Protein AF-A0A4P6FSC8-F1 (afdb_monomer_lite)

pLDDT: mean 74.74, std 8.74, range [42.22, 86.0]

Radius of gyration: 24.83 Å; chains: 1; bounding box: 54×36×66 Å

Sequence (105 aa):
MASFTSNFEDALSIRAPELAQASTPAAVKAIVEDARSEAQKRTIPNTLVYQITVAVLGIAVLTVIGAQLWITLDTSGAEIPDGIIAIGSAAIGALAGLLAPPPSA

Structure (mmCIF, N/CA/C/O backbone):
data_AF-A0A4P6FSC8-F1
#
_entry.id   AF-A0A4P6FSC8-F1
#
loop_
_atom_site.group_PDB
_atom_site.id
_atom_site.type_symbol
_atom_site.label_atom_id
_atom_site.label_alt_id
_atom_site.label_comp_id
_atom_site.label_asym_id
_atom_site.label_entity_id
_atom_site.label_seq_id
_atom_site.pdbx_PDB_ins_code
_atom_site.Cartn_x
_atom_site.Cartn_y
_atom_site.Cartn_z
_atom_site.occupancy
_atom_site.B_iso_or_equiv
_atom_site.auth_seq_id
_atom_site.auth_comp_id
_atom_site.auth_asym_id
_atom_site.auth_atom_id
_atom_site.pdbx_PDB_model_num
ATOM 1 N N . MET A 1 1 ? -10.047 -0.722 7.613 1.00 52.22 1 MET A N 1
ATOM 2 C CA . MET A 1 1 ? -11.075 -0.750 8.679 1.00 52.22 1 MET A CA 1
ATOM 3 C C . MET A 1 1 ? -12.206 -1.734 8.384 1.00 52.22 1 MET A C 1
ATOM 5 O O . MET A 1 1 ? -12.591 -2.428 9.308 1.00 52.22 1 MET A O 1
ATOM 9 N N . ALA A 1 2 ? -12.685 -1.876 7.138 1.00 59.97 2 ALA A N 1
ATOM 10 C CA . ALA A 1 2 ? -13.792 -2.789 6.799 1.00 59.97 2 ALA A CA 1
ATOM 11 C C . ALA A 1 2 ? -13.568 -4.282 7.156 1.00 59.97 2 ALA A C 1
ATOM 13 O O . ALA A 1 2 ? -14.511 -4.972 7.536 1.00 59.97 2 ALA A O 1
ATOM 14 N N . SER A 1 3 ? -12.327 -4.779 7.089 1.00 69.19 3 SER A N 1
ATOM 15 C CA . SER A 1 3 ? -12.000 -6.168 7.454 1.00 69.19 3 SER A CA 1
ATOM 16 C C . SER A 1 3 ? -12.042 -6.432 8.961 1.00 69.19 3 SER A C 1
ATOM 18 O O . SER A 1 3 ? -12.389 -7.526 9.380 1.00 69.19 3 SER A O 1
ATOM 20 N N . PHE A 1 4 ? -11.723 -5.437 9.794 1.00 77.94 4 PHE A N 1
ATOM 21 C CA . PHE A 1 4 ? -11.766 -5.606 11.247 1.00 77.94 4 PHE A CA 1
ATOM 22 C C . PHE A 1 4 ? -13.208 -5.713 11.746 1.00 77.94 4 PHE A C 1
ATOM 24 O O . PHE A 1 4 ? -13.507 -6.597 12.538 1.00 77.94 4 PHE A O 1
ATOM 31 N N . THR A 1 5 ? -14.102 -4.847 11.258 1.00 79.00 5 THR A N 1
ATOM 32 C CA . THR A 1 5 ? -15.511 -4.837 11.675 1.00 79.00 5 THR A CA 1
ATOM 33 C C . THR A 1 5 ? -16.202 -6.159 11.354 1.00 79.00 5 THR A C 1
ATOM 35 O O . THR A 1 5 ? -16.837 -6.726 12.231 1.00 79.00 5 THR A O 1
ATOM 38 N N . SER A 1 6 ? -16.006 -6.691 10.144 1.00 80.50 6 SER A N 1
ATOM 39 C CA . SER A 1 6 ? -16.566 -7.989 9.737 1.00 80.50 6 SER A CA 1
ATOM 40 C C . SER A 1 6 ? -15.986 -9.154 10.544 1.00 80.50 6 SER A C 1
ATOM 42 O O . SER A 1 6 ? -16.737 -9.979 11.051 1.00 80.50 6 SER A O 1
ATOM 44 N N . ASN A 1 7 ? -14.665 -9.190 10.744 1.00 82.31 7 ASN A N 1
ATOM 45 C CA . ASN A 1 7 ? -14.020 -10.218 11.568 1.00 82.31 7 ASN A CA 1
ATOM 46 C C . ASN A 1 7 ? -14.458 -10.163 13.042 1.00 82.31 7 ASN A C 1
ATOM 48 O O . ASN A 1 7 ? -14.534 -11.196 13.704 1.00 82.31 7 ASN A O 1
ATOM 52 N N . PHE A 1 8 ? -14.711 -8.966 13.573 1.00 84.19 8 PHE A N 1
ATOM 53 C CA . PHE A 1 8 ? -15.161 -8.766 14.949 1.00 84.19 8 PHE A CA 1
ATOM 54 C C . PHE A 1 8 ? -16.631 -9.137 15.134 1.00 84.19 8 PHE A C 1
ATOM 56 O O . PHE A 1 8 ? -16.976 -9.778 16.123 1.00 84.19 8 PHE A O 1
ATOM 63 N N . GLU A 1 9 ? -17.481 -8.786 14.173 1.00 84.56 9 GLU A N 1
ATOM 64 C CA . GLU A 1 9 ? -18.888 -9.181 14.155 1.00 84.56 9 GLU A CA 1
ATOM 65 C C . GLU A 1 9 ? -19.037 -10.707 14.102 1.00 84.56 9 GLU A C 1
ATOM 67 O O . GLU A 1 9 ? -19.795 -11.280 14.882 1.00 84.56 9 GLU A O 1
ATOM 72 N N . ASP A 1 10 ? -18.230 -11.377 13.278 1.00 86.00 10 ASP A N 1
ATOM 73 C CA . ASP A 1 10 ? -18.206 -12.839 13.184 1.00 86.00 10 ASP A CA 1
ATOM 74 C C . ASP A 1 10 ? -17.700 -13.487 14.491 1.00 86.00 10 ASP A C 1
ATOM 76 O O . ASP A 1 10 ? -18.311 -14.416 15.025 1.00 86.00 10 ASP A O 1
ATOM 80 N N . ALA A 1 11 ? -16.641 -12.931 15.096 1.00 81.88 11 ALA A N 1
ATOM 81 C CA . ALA A 1 11 ? -16.121 -13.394 16.386 1.00 81.88 11 ALA A CA 1
ATOM 82 C C . ALA A 1 11 ? -17.130 -13.220 17.539 1.00 81.88 11 ALA A C 1
ATOM 84 O O . ALA A 1 11 ? -17.209 -14.075 18.424 1.00 81.88 11 ALA A O 1
ATOM 85 N N . LEU A 1 12 ? -17.915 -12.138 17.532 1.00 84.69 12 LEU A N 1
ATOM 86 C CA . LEU A 1 12 ? -18.990 -11.911 18.501 1.00 84.69 12 LEU A CA 1
ATOM 87 C C . LEU A 1 12 ? -20.187 -12.830 18.261 1.00 84.69 12 LEU A C 1
ATOM 89 O O . LEU A 1 12 ? -20.764 -13.324 19.226 1.00 84.69 12 LEU A O 1
ATOM 93 N N . SER A 1 13 ? -20.536 -13.094 17.002 1.00 85.12 13 SER A N 1
ATOM 94 C CA . SER A 1 13 ? -21.618 -14.012 16.634 1.00 85.12 13 SER A CA 1
ATOM 95 C C . SER A 1 13 ? -21.335 -15.435 17.126 1.00 85.12 13 SER A C 1
ATOM 97 O O . SER A 1 13 ? -22.189 -16.065 17.750 1.00 85.12 13 SER A O 1
ATOM 99 N N . ILE A 1 14 ? -20.092 -15.905 16.974 1.00 85.62 14 ILE A N 1
ATOM 100 C CA . ILE A 1 14 ? -19.641 -17.205 17.499 1.00 85.62 14 ILE A CA 1
ATOM 101 C C . ILE A 1 14 ? -19.736 -17.260 19.033 1.00 85.62 14 ILE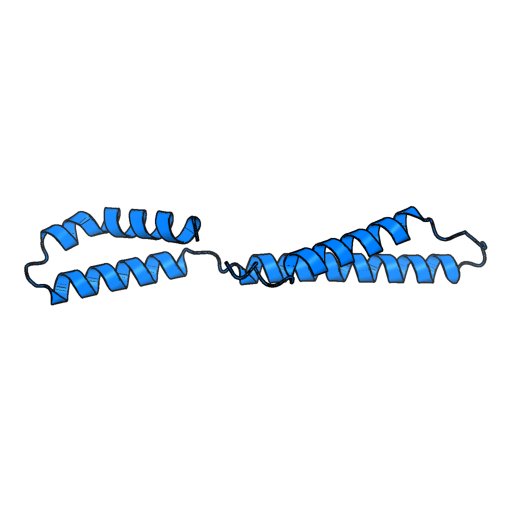 A C 1
ATOM 103 O O . ILE A 1 14 ? -20.080 -18.300 19.593 1.00 85.62 14 ILE A O 1
ATOM 107 N N . ARG A 1 15 ? -19.461 -16.144 19.720 1.00 81.25 15 ARG A N 1
ATOM 108 C CA . ARG A 1 15 ? -19.477 -16.042 21.192 1.00 81.25 15 ARG A CA 1
ATOM 109 C C . ARG A 1 15 ? -20.810 -15.562 21.777 1.00 81.25 15 ARG A C 1
ATOM 111 O O . ARG A 1 15 ? -20.939 -15.444 22.995 1.00 81.25 15 ARG A O 1
ATOM 118 N N . ALA A 1 16 ? -21.834 -15.357 20.951 1.00 82.44 16 ALA A N 1
ATOM 119 C CA . ALA A 1 16 ? -23.191 -15.026 21.381 1.00 82.44 16 ALA A CA 1
ATOM 120 C C . ALA A 1 16 ? -23.754 -15.944 22.495 1.00 82.44 16 ALA A C 1
ATOM 122 O O . ALA A 1 16 ? -24.339 -15.409 23.442 1.00 82.44 16 ALA A O 1
ATOM 123 N N . PRO A 1 17 ? -23.566 -17.284 22.476 1.00 81.75 17 PRO A N 1
ATOM 124 C CA . PRO A 1 17 ? -24.055 -18.145 23.557 1.00 81.75 17 PRO A CA 1
ATOM 125 C C . PRO A 1 17 ? -23.298 -17.970 24.883 1.00 81.75 17 PRO A C 1
ATOM 127 O O . PRO A 1 17 ? -23.881 -18.203 25.941 1.00 81.75 17 PRO A O 1
ATOM 130 N N . GLU A 1 18 ? -22.031 -17.549 24.853 1.00 78.69 18 GLU A N 1
ATOM 131 C CA . GLU A 1 18 ? -21.235 -17.242 26.051 1.00 78.69 18 GLU A CA 1
ATOM 132 C C . GLU A 1 18 ? -21.640 -15.884 26.637 1.00 78.69 18 GLU A C 1
ATOM 134 O O . GLU A 1 18 ? -21.774 -15.738 27.852 1.00 78.69 18 GLU A O 1
ATOM 139 N N . LEU A 1 19 ? -21.919 -14.906 25.768 1.00 78.31 19 LEU A N 1
ATOM 140 C CA . LEU A 1 19 ? -22.450 -13.596 26.151 1.00 78.31 19 LEU A CA 1
ATOM 141 C C . LEU A 1 19 ? -23.836 -13.711 26.797 1.00 78.31 19 LEU A C 1
ATOM 143 O O . LEU A 1 19 ? -24.111 -13.022 27.777 1.00 78.31 19 LEU A O 1
ATOM 147 N N . ALA A 1 20 ? -24.688 -14.607 26.293 1.00 79.62 20 ALA A N 1
ATOM 148 C CA . ALA A 1 20 ? -26.018 -14.857 26.851 1.00 79.62 20 AL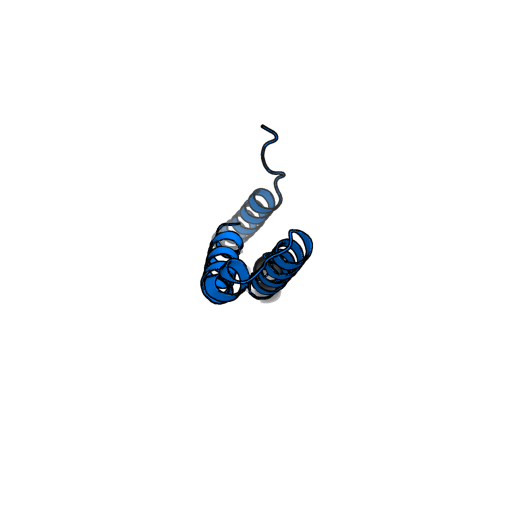A A CA 1
ATOM 149 C C . ALA A 1 20 ? -25.984 -15.514 28.246 1.00 79.62 20 ALA A C 1
ATOM 151 O O . ALA A 1 20 ? -26.933 -15.371 29.013 1.00 79.62 20 ALA A O 1
ATOM 152 N N . GLN A 1 21 ? -24.901 -16.222 28.583 1.00 80.94 21 GLN A N 1
ATOM 153 C CA . GLN A 1 21 ? -24.708 -16.891 29.877 1.00 80.94 21 GLN A CA 1
ATOM 154 C C . GLN A 1 21 ? -23.895 -16.056 30.877 1.00 80.94 21 GLN A C 1
ATOM 156 O O . GLN A 1 21 ? -23.774 -16.423 32.047 1.00 80.94 21 GLN A O 1
ATOM 161 N N . ALA A 1 22 ? -23.327 -14.931 30.442 1.00 77.44 22 ALA A N 1
ATOM 162 C CA . ALA A 1 22 ? -22.498 -14.081 31.279 1.00 77.44 22 ALA A CA 1
ATOM 163 C C . ALA A 1 22 ? -23.354 -13.268 32.265 1.00 77.44 22 ALA A C 1
ATOM 165 O O . ALA A 1 22 ? -23.905 -12.220 31.939 1.00 77.44 22 ALA A O 1
ATOM 166 N N . SER A 1 23 ? -23.411 -13.718 33.518 1.00 74.56 23 SER A N 1
ATOM 167 C CA . SER A 1 23 ? -24.213 -13.076 34.573 1.00 74.56 23 SER A CA 1
ATOM 168 C C . SER A 1 23 ? -23.566 -11.833 35.198 1.00 74.56 23 SER A C 1
ATOM 170 O O . SER A 1 23 ? -24.160 -11.212 36.078 1.00 74.56 23 SER A O 1
ATOM 172 N N . THR A 1 24 ? -22.334 -11.479 34.808 1.00 81.38 24 THR A N 1
ATOM 173 C CA . THR A 1 24 ? -21.597 -10.348 35.394 1.00 81.38 24 THR A CA 1
ATOM 174 C C . THR A 1 24 ? -20.988 -9.431 34.328 1.00 81.38 24 THR A C 1
ATOM 176 O O . THR A 1 24 ? -20.502 -9.917 33.304 1.00 81.38 24 THR A O 1
ATOM 179 N N . PRO A 1 25 ? -20.917 -8.106 34.580 1.00 81.56 25 PRO A N 1
ATOM 180 C CA . PRO A 1 25 ? -20.294 -7.152 33.657 1.00 81.56 25 PRO A CA 1
ATOM 181 C C . PRO A 1 25 ? -18.824 -7.473 33.353 1.00 81.56 25 PRO A C 1
ATOM 183 O O . PRO A 1 25 ? -18.334 -7.198 32.261 1.00 81.56 25 PRO A O 1
ATOM 186 N N . ALA A 1 26 ? -18.118 -8.074 34.316 1.00 82.38 26 ALA A N 1
ATOM 187 C CA . ALA A 1 26 ? -16.729 -8.489 34.155 1.00 82.38 26 ALA A CA 1
ATOM 188 C C . ALA A 1 26 ? -16.585 -9.657 33.165 1.00 82.38 26 ALA A C 1
ATOM 190 O O . ALA A 1 26 ? -15.686 -9.628 32.326 1.00 82.38 26 ALA A O 1
ATOM 191 N N . ALA A 1 27 ? -17.492 -10.639 33.216 1.00 78.00 27 ALA A N 1
ATOM 192 C CA . ALA A 1 27 ? -17.502 -11.765 32.284 1.00 78.00 27 ALA A CA 1
ATOM 193 C C . ALA A 1 27 ? -17.794 -11.310 30.847 1.00 78.00 27 ALA A C 1
ATOM 195 O O . ALA A 1 27 ? -17.077 -11.690 29.927 1.00 78.00 27 ALA A O 1
ATOM 196 N N . VAL A 1 28 ? -18.769 -10.411 30.660 1.00 81.56 28 VAL A N 1
ATOM 197 C CA . VAL A 1 28 ? -19.064 -9.818 29.342 1.00 81.56 28 VAL A CA 1
ATOM 198 C C . VAL A 1 28 ? -17.837 -9.092 28.786 1.00 81.56 28 VAL A C 1
ATOM 200 O O . VAL A 1 28 ? -17.480 -9.269 27.624 1.00 81.56 28 VAL A O 1
ATOM 203 N N . LYS A 1 29 ? -17.145 -8.308 29.621 1.00 84.19 29 LYS A N 1
ATOM 204 C CA . LYS A 1 29 ? -15.958 -7.554 29.201 1.00 84.19 29 LYS A CA 1
ATOM 205 C C . LYS A 1 29 ? -14.806 -8.467 28.768 1.00 84.19 29 LYS A C 1
ATOM 207 O O . LYS A 1 29 ? -14.140 -8.155 27.788 1.00 84.19 29 LYS A O 1
ATOM 212 N N . ALA A 1 30 ? -14.597 -9.590 29.458 1.00 83.62 30 ALA A N 1
ATOM 213 C CA . ALA A 1 30 ? -13.581 -10.574 29.087 1.00 83.62 30 ALA A CA 1
ATOM 214 C C . ALA A 1 30 ? -13.878 -11.220 27.722 1.00 83.62 30 ALA A C 1
ATOM 216 O O . ALA A 1 30 ? -12.997 -11.293 26.871 1.00 83.62 30 ALA A O 1
ATOM 217 N N . ILE A 1 31 ? -15.137 -11.599 27.477 1.00 82.94 31 ILE A N 1
ATOM 218 C CA . ILE A 1 31 ? -15.568 -12.215 26.211 1.00 82.94 31 ILE A CA 1
ATOM 219 C C . ILE A 1 31 ? -15.421 -11.235 25.035 1.00 82.94 31 ILE A C 1
ATOM 221 O O . ILE A 1 31 ? -14.981 -11.615 23.949 1.00 82.94 31 ILE A O 1
ATOM 225 N N . VAL A 1 32 ? -15.754 -9.959 25.251 1.00 86.00 32 VAL A N 1
ATOM 226 C CA . VAL A 1 32 ? -15.597 -8.907 24.234 1.00 86.00 32 VAL A CA 1
ATOM 227 C C . VAL A 1 32 ? -14.120 -8.629 23.935 1.00 86.00 32 VAL A C 1
ATOM 229 O O . VAL A 1 32 ? -13.762 -8.452 22.770 1.00 86.00 32 VAL A O 1
ATOM 232 N N . GLU A 1 33 ? -13.251 -8.614 24.949 1.00 85.56 33 GLU A N 1
ATOM 233 C CA . GLU A 1 33 ? -11.809 -8.401 24.753 1.00 85.56 33 GLU A CA 1
ATOM 234 C C . GLU A 1 33 ? -11.160 -9.575 24.004 1.00 85.56 33 GLU A C 1
ATOM 236 O O . GLU A 1 33 ? -10.345 -9.372 23.101 1.00 85.56 33 GLU A O 1
ATOM 241 N N . ASP A 1 34 ? -11.588 -10.802 24.295 1.00 83.88 34 ASP A N 1
ATOM 242 C CA . ASP A 1 34 ? -11.172 -11.989 23.553 1.00 83.88 34 ASP A CA 1
ATOM 243 C C . ASP A 1 34 ? -11.610 -11.937 22.082 1.00 83.88 34 ASP A C 1
ATOM 245 O O . ASP A 1 34 ? -10.803 -12.185 21.182 1.00 83.88 34 ASP A O 1
ATOM 249 N N . ALA A 1 35 ? -12.874 -11.580 21.818 1.00 81.50 35 ALA A N 1
ATOM 250 C CA . ALA A 1 35 ? -13.389 -11.419 20.456 1.00 81.50 35 ALA A CA 1
ATOM 251 C C . ALA A 1 35 ? -12.615 -10.335 19.688 1.00 81.50 35 ALA A C 1
ATOM 253 O O . ALA A 1 35 ? -12.315 -10.488 18.502 1.00 81.50 35 ALA A O 1
ATOM 254 N N . ARG A 1 36 ? -12.227 -9.256 20.376 1.00 83.12 36 ARG A N 1
ATOM 255 C CA . ARG A 1 36 ? -11.414 -8.174 19.813 1.00 83.12 36 ARG A CA 1
ATOM 256 C C . ARG A 1 36 ? -10.008 -8.648 19.452 1.00 83.12 36 ARG A C 1
ATOM 258 O O . ARG A 1 36 ? -9.527 -8.340 18.361 1.00 83.12 36 ARG A O 1
ATOM 265 N N . SER A 1 37 ? -9.367 -9.401 20.342 1.00 77.38 37 SER A N 1
ATOM 266 C CA . SER A 1 37 ? -8.031 -9.971 20.131 1.00 77.38 37 SER A CA 1
ATOM 267 C C . SER A 1 37 ? -8.010 -10.947 18.948 1.00 77.38 37 SER A C 1
ATOM 269 O O . SER A 1 37 ? -7.131 -10.872 18.086 1.00 77.38 37 SER A O 1
ATOM 271 N N . GLU A 1 38 ? -9.021 -11.811 18.844 1.00 77.00 38 GLU A N 1
ATOM 272 C CA . GLU A 1 38 ? -9.206 -12.742 17.724 1.00 77.00 38 GLU A CA 1
ATOM 273 C C . GLU A 1 38 ? -9.406 -11.992 16.393 1.00 77.00 38 GLU A C 1
ATOM 275 O O . GLU A 1 38 ? -8.735 -12.281 15.398 1.00 77.00 38 GLU A O 1
ATOM 280 N N . ALA A 1 39 ? -10.261 -10.965 16.380 1.00 75.94 39 ALA A N 1
ATOM 281 C CA . ALA A 1 39 ? -10.504 -10.137 15.200 1.00 75.94 39 ALA A CA 1
ATOM 282 C C . ALA A 1 39 ? -9.255 -9.359 14.758 1.00 75.94 39 ALA A C 1
ATOM 284 O O . ALA A 1 39 ? -8.993 -9.207 13.560 1.00 75.94 39 ALA A O 1
ATOM 285 N N . GLN A 1 40 ? -8.447 -8.895 15.713 1.00 75.81 40 GLN A N 1
ATOM 286 C CA . GLN A 1 40 ? -7.192 -8.209 15.432 1.00 75.81 40 GLN A CA 1
ATOM 287 C C . GLN A 1 40 ? -6.147 -9.156 14.828 1.00 75.81 40 GLN A C 1
ATOM 289 O O . GLN A 1 40 ? -5.458 -8.760 13.891 1.00 75.81 40 GLN A O 1
ATOM 294 N N . LYS A 1 41 ? -6.072 -10.413 15.287 1.00 71.44 41 LYS A N 1
ATOM 295 C CA . LYS A 1 41 ? -5.188 -11.440 14.700 1.00 71.44 41 LYS A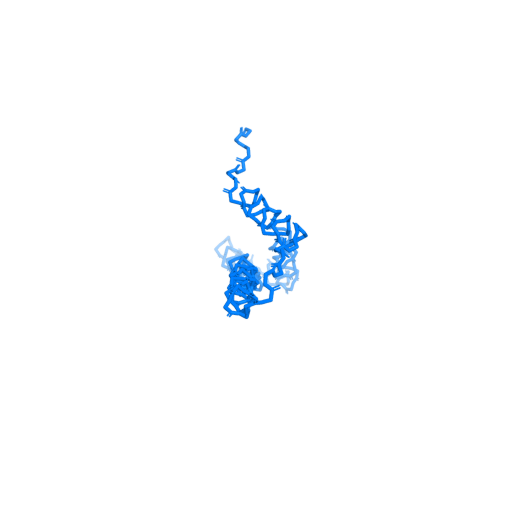 CA 1
ATOM 296 C C . LYS A 1 41 ? -5.589 -11.830 13.277 1.00 71.44 41 LYS A C 1
ATOM 298 O O . LYS A 1 41 ? -4.720 -12.064 12.444 1.00 71.44 41 LYS A O 1
ATOM 303 N N . ARG A 1 42 ? -6.894 -11.902 12.994 1.00 68.12 42 ARG A N 1
ATOM 304 C CA . ARG A 1 42 ? -7.434 -12.239 11.661 1.00 68.12 42 ARG A CA 1
ATOM 305 C C . ARG A 1 42 ? -7.379 -11.078 10.673 1.00 68.12 42 ARG A C 1
ATOM 307 O O . ARG A 1 42 ? -7.494 -11.275 9.465 1.00 68.12 42 ARG A O 1
ATOM 314 N N . THR A 1 43 ? -7.205 -9.858 11.170 1.00 69.38 43 THR A N 1
ATOM 315 C CA . THR A 1 43 ? -7.043 -8.686 10.319 1.00 69.38 43 THR A CA 1
ATOM 316 C C . THR A 1 43 ? -5.634 -8.683 9.744 1.00 69.38 43 THR A C 1
ATOM 318 O O . THR A 1 43 ? -4.660 -8.501 10.470 1.00 69.38 43 THR A O 1
ATOM 321 N N . ILE A 1 44 ? -5.522 -8.853 8.424 1.00 60.44 44 ILE A N 1
ATOM 322 C CA . ILE A 1 44 ? -4.244 -8.686 7.729 1.00 60.44 44 ILE A CA 1
ATOM 323 C C . ILE A 1 44 ? -3.753 -7.258 8.010 1.00 60.44 44 ILE A C 1
ATOM 325 O O . ILE A 1 44 ? -4.470 -6.299 7.701 1.00 60.44 44 ILE A O 1
ATOM 329 N N . PRO A 1 45 ? -2.560 -7.080 8.601 1.00 60.69 45 PRO A N 1
ATOM 330 C CA . PRO A 1 45 ? -2.025 -5.751 8.823 1.00 60.69 45 PRO A CA 1
ATOM 331 C C . PRO A 1 45 ? -1.782 -5.098 7.461 1.00 60.69 45 PRO A C 1
ATOM 333 O O . PRO A 1 45 ? -1.067 -5.645 6.620 1.00 60.69 45 PRO A O 1
ATOM 336 N N . ASN A 1 46 ? -2.342 -3.901 7.254 1.00 61.81 46 ASN A N 1
ATOM 337 C CA . ASN A 1 46 ? -2.116 -3.085 6.050 1.00 61.81 46 ASN A CA 1
ATOM 338 C C . ASN A 1 46 ? -0.615 -2.910 5.729 1.00 61.81 46 ASN A C 1
ATOM 340 O O . ASN A 1 46 ? -0.244 -2.694 4.578 1.00 61.81 46 ASN A O 1
ATOM 344 N N . THR A 1 47 ? 0.249 -3.068 6.734 1.00 64.06 47 THR A N 1
ATOM 345 C CA . THR A 1 47 ? 1.709 -3.086 6.625 1.00 64.06 47 THR A CA 1
ATOM 346 C C . THR A 1 47 ? 2.242 -4.147 5.662 1.00 64.06 47 THR A C 1
ATOM 348 O O . THR A 1 47 ? 3.199 -3.858 4.955 1.00 64.06 47 THR A O 1
ATOM 351 N N . LEU A 1 48 ? 1.644 -5.343 5.579 1.00 65.25 48 LEU A N 1
ATOM 352 C CA . LEU A 1 48 ? 2.117 -6.391 4.659 1.00 65.25 48 LEU A CA 1
ATOM 353 C C . LEU A 1 48 ? 1.820 -6.038 3.201 1.00 65.25 48 LEU A C 1
ATOM 355 O O . LEU A 1 48 ? 2.680 -6.194 2.341 1.00 65.25 48 LEU A O 1
ATOM 359 N N . VAL A 1 49 ? 0.630 -5.498 2.930 1.00 68.06 49 VAL A N 1
ATOM 360 C CA . VAL A 1 49 ? 0.268 -5.016 1.589 1.00 68.06 49 VAL A CA 1
ATOM 361 C C . VAL A 1 49 ? 1.176 -3.855 1.188 1.00 68.06 49 VAL A C 1
ATOM 363 O O . VAL A 1 49 ? 1.690 -3.837 0.071 1.00 68.06 49 VAL A O 1
ATOM 366 N N . TYR A 1 50 ? 1.449 -2.933 2.115 1.00 67.38 50 TYR A N 1
ATOM 367 C CA . TYR A 1 50 ? 2.414 -1.853 1.910 1.00 67.38 50 TYR A CA 1
ATOM 368 C C . TYR A 1 50 ? 3.825 -2.387 1.616 1.00 67.38 50 TYR A C 1
ATOM 370 O O . TYR A 1 50 ? 4.427 -1.996 0.622 1.00 67.38 50 TYR A O 1
ATOM 378 N N . GLN A 1 51 ? 4.335 -3.325 2.418 1.00 73.12 51 GLN A N 1
ATOM 379 C CA . GLN A 1 51 ? 5.670 -3.905 2.237 1.00 73.12 51 GLN A CA 1
ATOM 380 C C . GLN A 1 51 ? 5.814 -4.639 0.903 1.00 73.12 51 GLN A C 1
ATOM 382 O O . GLN A 1 51 ? 6.808 -4.436 0.210 1.00 73.12 51 GLN A O 1
ATOM 387 N N . ILE A 1 52 ? 4.823 -5.446 0.515 1.00 74.06 52 ILE A N 1
ATOM 388 C CA . ILE A 1 52 ? 4.825 -6.151 -0.774 1.00 74.06 52 ILE A CA 1
ATOM 389 C C . ILE A 1 52 ? 4.784 -5.142 -1.921 1.00 74.06 52 ILE A C 1
ATOM 391 O O . ILE A 1 52 ? 5.553 -5.262 -2.871 1.00 74.06 52 ILE A O 1
ATOM 395 N N . THR A 1 53 ? 3.942 -4.115 -1.814 1.00 75.12 53 THR A N 1
ATOM 396 C CA . THR A 1 53 ? 3.830 -3.078 -2.846 1.00 75.12 53 THR A CA 1
ATOM 397 C C . THR A 1 53 ? 5.149 -2.331 -3.019 1.00 75.12 53 THR A C 1
ATOM 399 O O . THR A 1 53 ? 5.638 -2.214 -4.138 1.00 75.12 53 THR A O 1
ATOM 402 N N . VAL A 1 54 ? 5.777 -1.895 -1.922 1.00 78.88 54 VAL A N 1
ATOM 403 C CA . VAL A 1 54 ? 7.075 -1.204 -1.950 1.00 78.88 54 VAL A CA 1
ATOM 404 C C . VAL A 1 54 ? 8.188 -2.117 -2.470 1.00 78.88 54 VAL A C 1
ATOM 406 O O . VAL A 1 54 ? 9.022 -1.661 -3.248 1.00 78.88 54 VAL A O 1
ATOM 409 N N . ALA A 1 55 ? 8.194 -3.402 -2.105 1.00 79.38 55 ALA A N 1
ATOM 410 C CA . ALA A 1 55 ? 9.179 -4.363 -2.600 1.00 79.38 55 ALA A CA 1
ATOM 411 C C . ALA A 1 55 ? 9.059 -4.578 -4.118 1.00 79.38 55 ALA A C 1
ATOM 413 O O . ALA A 1 55 ? 10.060 -4.506 -4.829 1.00 79.38 55 ALA A O 1
ATOM 414 N N . VAL A 1 56 ? 7.840 -4.779 -4.627 1.00 80.12 56 VAL A N 1
ATOM 415 C CA . VAL A 1 56 ? 7.582 -4.941 -6.067 1.00 80.12 56 VAL A CA 1
ATOM 416 C C . VAL A 1 56 ? 7.949 -3.668 -6.830 1.00 80.12 56 VAL A C 1
ATOM 418 O O . VAL A 1 56 ? 8.601 -3.747 -7.872 1.00 80.12 56 VAL A O 1
ATOM 421 N N . LEU A 1 57 ? 7.605 -2.493 -6.295 1.00 79.44 57 LEU A N 1
ATOM 422 C CA . LEU A 1 57 ? 7.956 -1.219 -6.922 1.00 79.44 57 LEU A CA 1
ATOM 423 C C . LEU A 1 57 ? 9.472 -0.981 -6.929 1.00 79.44 57 LEU A C 1
ATOM 425 O O . LEU A 1 57 ? 10.024 -0.562 -7.943 1.00 79.44 57 LEU A O 1
ATOM 429 N N . GLY A 1 58 ? 10.157 -1.289 -5.827 1.00 78.88 58 GLY A N 1
ATOM 430 C CA . GLY A 1 58 ? 11.612 -1.184 -5.731 1.00 78.88 58 GLY A CA 1
ATOM 431 C C . GLY A 1 58 ? 12.321 -2.085 -6.743 1.00 78.88 58 GLY A C 1
ATOM 432 O O . GLY A 1 58 ? 13.227 -1.632 -7.440 1.00 78.88 58 GLY A O 1
ATOM 433 N N . ILE A 1 59 ? 11.863 -3.332 -6.892 1.00 84.38 59 ILE A N 1
ATOM 434 C CA . ILE A 1 59 ? 12.380 -4.261 -7.908 1.00 84.38 59 ILE A CA 1
ATOM 435 C C . ILE A 1 59 ? 12.133 -3.716 -9.320 1.00 84.38 59 ILE A C 1
ATOM 437 O O . ILE A 1 59 ? 13.041 -3.761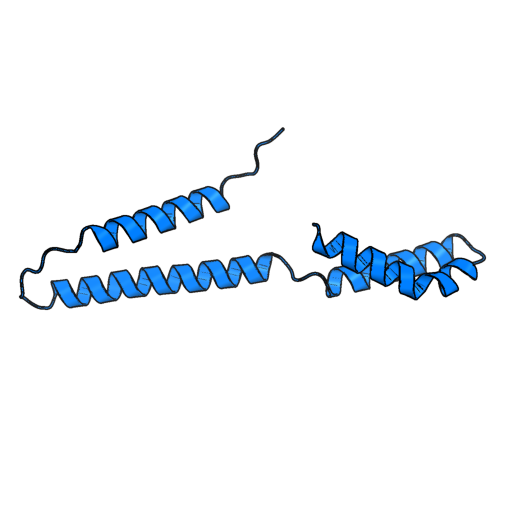 -10.151 1.00 84.38 59 ILE A O 1
ATOM 441 N N . ALA A 1 60 ? 10.949 -3.166 -9.599 1.00 80.81 60 ALA A N 1
ATOM 442 C CA . ALA A 1 60 ? 10.639 -2.583 -10.903 1.00 80.81 60 ALA A CA 1
ATOM 443 C C . ALA A 1 60 ? 11.592 -1.426 -11.251 1.00 80.81 60 ALA A C 1
ATOM 445 O O . ALA A 1 60 ? 12.156 -1.402 -12.344 1.00 80.81 60 ALA A O 1
ATOM 446 N N . VAL A 1 61 ? 11.848 -0.519 -10.301 1.00 77.69 61 VAL A N 1
ATOM 447 C CA . VAL A 1 61 ? 12.796 0.593 -10.483 1.00 77.69 61 VAL A CA 1
ATOM 448 C C . VAL A 1 61 ? 14.219 0.081 -10.713 1.00 77.69 61 VAL A C 1
ATOM 450 O O . VAL A 1 61 ? 14.880 0.518 -11.654 1.00 77.69 61 VAL A O 1
ATOM 453 N N . LEU A 1 62 ? 14.691 -0.875 -9.906 1.00 83.19 62 LEU A N 1
ATOM 454 C CA . LEU A 1 62 ? 16.026 -1.461 -10.076 1.00 83.19 62 LEU A CA 1
ATOM 455 C C . LEU A 1 62 ? 16.184 -2.156 -11.433 1.00 83.19 62 LEU A C 1
ATOM 457 O O . LEU A 1 62 ? 17.228 -2.029 -12.069 1.00 83.19 62 LEU A O 1
ATOM 461 N N . THR A 1 63 ? 15.142 -2.843 -11.900 1.00 84.12 63 THR A N 1
ATOM 462 C CA . THR A 1 63 ? 15.138 -3.515 -13.207 1.00 84.12 63 THR A CA 1
ATOM 463 C C . THR A 1 63 ? 15.239 -2.501 -14.343 1.00 84.12 63 THR A C 1
ATOM 465 O O . THR A 1 63 ? 16.017 -2.699 -15.272 1.00 84.12 63 THR A O 1
ATOM 468 N N . VAL A 1 64 ? 14.509 -1.386 -14.246 1.00 78.94 64 VAL A N 1
ATOM 469 C CA . VAL A 1 64 ? 14.570 -0.293 -15.225 1.00 78.94 64 VAL A CA 1
ATOM 470 C C . VAL A 1 64 ? 15.961 0.339 -15.268 1.00 78.94 64 VAL A C 1
ATOM 472 O O . VAL A 1 64 ? 16.515 0.516 -16.350 1.00 78.94 64 VAL A O 1
ATOM 475 N N . ILE A 1 65 ? 16.563 0.627 -14.111 1.00 80.75 65 ILE A N 1
ATOM 476 C CA . ILE A 1 65 ? 17.924 1.180 -14.037 1.00 80.75 65 ILE A CA 1
ATOM 477 C C . ILE A 1 65 ? 18.947 0.190 -14.616 1.00 80.75 65 ILE A C 1
ATOM 479 O O . ILE A 1 65 ? 19.838 0.589 -15.363 1.00 80.75 65 ILE A O 1
ATOM 483 N N . GLY A 1 66 ? 18.817 -1.103 -14.310 1.00 83.06 66 GLY A N 1
ATOM 484 C CA . GLY A 1 66 ? 19.697 -2.144 -14.845 1.00 83.06 66 GLY A CA 1
ATOM 485 C C . GLY A 1 66 ? 19.592 -2.287 -16.364 1.00 83.06 66 GLY A C 1
ATOM 486 O O . GLY A 1 66 ? 20.613 -2.319 -17.050 1.00 83.06 66 GLY A O 1
ATOM 487 N N . ALA A 1 67 ? 18.369 -2.306 -16.899 1.00 80.94 67 ALA A N 1
ATOM 488 C CA . ALA A 1 67 ? 18.122 -2.336 -18.339 1.00 80.94 67 ALA A CA 1
ATOM 489 C C . ALA A 1 67 ? 18.691 -1.092 -19.034 1.00 80.94 67 ALA A C 1
ATOM 491 O O . ALA A 1 67 ? 19.321 -1.200 -20.081 1.00 80.94 67 ALA A O 1
ATOM 492 N N . GLN A 1 68 ? 18.539 0.077 -18.413 1.00 72.06 68 GLN A N 1
ATOM 493 C CA . GLN A 1 68 ? 19.081 1.330 -18.9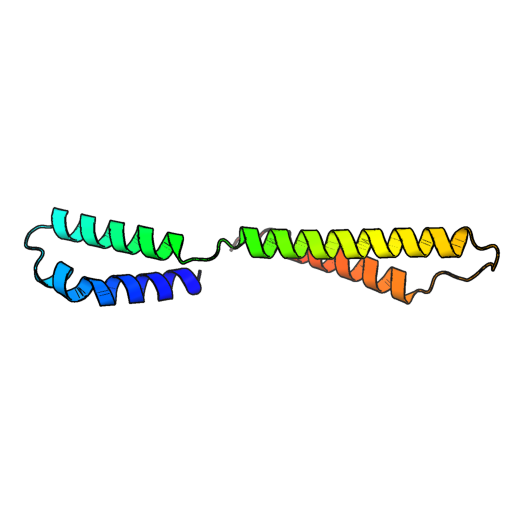19 1.00 72.06 68 GLN A CA 1
ATOM 494 C C . GLN A 1 68 ? 20.606 1.312 -19.018 1.00 72.06 68 GLN A C 1
ATOM 496 O O . GLN A 1 68 ? 21.173 1.683 -20.046 1.00 72.06 68 GLN A O 1
ATOM 501 N N . LEU A 1 69 ? 21.277 0.875 -17.949 1.00 78.50 69 LEU A N 1
ATOM 502 C CA . LEU A 1 69 ? 22.730 0.735 -17.939 1.00 78.50 69 LEU A CA 1
ATOM 503 C C . LEU A 1 69 ? 23.176 -0.236 -19.032 1.00 78.50 69 LEU A C 1
ATOM 505 O O . LEU A 1 69 ? 24.075 0.093 -19.796 1.00 78.50 69 LEU A O 1
ATOM 509 N N . TRP A 1 70 ? 22.503 -1.380 -19.169 1.00 79.06 70 TRP A N 1
ATOM 510 C CA . TRP A 1 70 ? 22.805 -2.352 -20.219 1.00 79.06 70 TRP A CA 1
ATOM 511 C C . TRP A 1 70 ? 22.714 -1.745 -21.625 1.00 79.06 70 TRP A C 1
ATOM 513 O O . TRP A 1 70 ? 23.640 -1.891 -22.417 1.00 79.06 70 TRP A O 1
ATOM 523 N N . ILE A 1 71 ? 21.632 -1.017 -21.915 1.00 74.94 71 ILE A N 1
ATOM 524 C CA . ILE A 1 71 ? 21.402 -0.367 -23.215 1.00 74.94 71 ILE A CA 1
ATOM 525 C C . ILE A 1 71 ? 22.410 0.760 -23.476 1.00 74.94 71 ILE A C 1
ATOM 527 O O . ILE A 1 71 ? 22.805 0.968 -24.614 1.00 74.94 71 ILE A O 1
ATOM 531 N N . THR A 1 72 ? 22.843 1.480 -22.439 1.00 68.75 72 THR A N 1
ATOM 532 C CA . THR A 1 72 ? 23.798 2.596 -22.579 1.00 68.75 72 THR A CA 1
ATOM 533 C C . THR A 1 72 ? 25.238 2.109 -22.764 1.00 68.75 72 THR A C 1
ATOM 535 O O . THR A 1 72 ? 26.039 2.767 -23.426 1.00 68.75 72 THR A O 1
ATOM 538 N N . LEU A 1 73 ? 25.588 0.973 -22.152 1.00 71.56 73 LEU A N 1
ATOM 539 C CA . LEU A 1 73 ? 26.894 0.330 -22.315 1.00 71.56 73 LEU A CA 1
ATOM 540 C C . LEU A 1 73 ? 27.016 -0.408 -23.653 1.00 71.56 73 LEU A C 1
ATOM 542 O O . LEU A 1 73 ? 28.112 -0.470 -24.213 1.00 71.56 73 LEU A O 1
ATOM 546 N N . ASP A 1 74 ? 25.913 -0.940 -24.177 1.00 70.69 74 ASP A N 1
ATOM 547 C CA . ASP A 1 74 ? 25.860 -1.425 -25.549 1.00 70.69 74 ASP A CA 1
ATOM 548 C C . ASP A 1 74 ? 25.947 -0.211 -26.487 1.00 70.69 74 ASP A C 1
ATOM 550 O O . ASP A 1 74 ? 25.097 0.675 -26.474 1.00 70.69 74 ASP A O 1
ATOM 554 N N . THR A 1 75 ? 27.026 -0.104 -27.265 1.00 56.97 75 THR A N 1
ATOM 555 C CA . THR A 1 75 ? 27.432 1.104 -28.024 1.00 56.97 75 THR A CA 1
ATOM 556 C C . THR A 1 75 ? 26.527 1.394 -29.238 1.00 56.97 75 THR A C 1
ATOM 558 O O . THR A 1 75 ? 26.948 1.966 -30.240 1.00 56.97 75 THR A O 1
ATOM 561 N N . SER A 1 76 ? 25.267 0.982 -29.155 1.00 60.72 76 SER A N 1
ATOM 562 C CA . SER A 1 76 ? 24.241 1.057 -30.188 1.00 60.72 76 SER A CA 1
ATOM 563 C C . SER A 1 76 ? 23.613 2.451 -30.299 1.00 60.72 76 SER A C 1
ATOM 565 O O . SER A 1 76 ? 22.850 2.697 -31.228 1.00 60.72 76 SER A O 1
ATOM 567 N N . GLY A 1 77 ? 23.918 3.377 -29.375 1.00 55.88 77 GLY A N 1
ATOM 568 C CA . GLY A 1 77 ? 23.372 4.742 -29.394 1.00 55.88 77 GLY A CA 1
ATOM 569 C C . GLY A 1 77 ? 21.843 4.777 -29.315 1.00 55.88 77 GLY A C 1
ATOM 570 O O . GLY A 1 77 ? 21.226 5.729 -29.784 1.00 55.88 77 GLY A O 1
ATOM 571 N N . ALA A 1 78 ? 21.234 3.716 -28.778 1.00 64.12 78 ALA A N 1
ATOM 572 C CA . ALA A 1 78 ? 19.792 3.571 -28.724 1.00 64.12 78 ALA A CA 1
ATOM 573 C C . ALA A 1 78 ? 19.210 4.626 -27.777 1.00 64.12 78 ALA A C 1
ATOM 575 O O . ALA A 1 78 ? 19.550 4.672 -26.593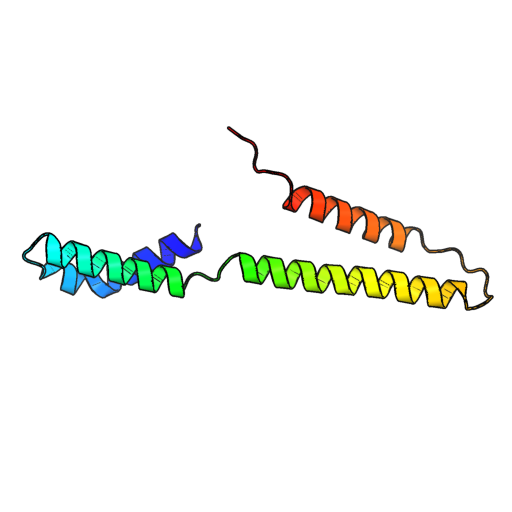 1.00 64.12 78 ALA A O 1
ATOM 576 N N . GLU A 1 79 ? 18.342 5.483 -28.315 1.00 64.94 79 GLU A N 1
ATOM 577 C CA . GLU A 1 79 ? 17.595 6.443 -27.516 1.00 64.94 79 GLU A CA 1
ATOM 578 C C . GLU A 1 79 ? 16.739 5.703 -26.491 1.00 64.94 79 GLU A C 1
ATOM 580 O O . GLU A 1 79 ? 16.061 4.714 -26.782 1.00 64.94 79 GLU A O 1
ATOM 585 N N . ILE A 1 80 ? 16.803 6.196 -25.261 1.00 66.06 80 ILE A N 1
ATOM 586 C CA . ILE A 1 80 ? 16.047 5.673 -24.134 1.00 66.06 80 ILE A CA 1
ATOM 587 C C . ILE A 1 80 ? 14.567 5.874 -24.464 1.00 66.06 80 ILE A C 1
ATOM 589 O O . ILE A 1 80 ? 14.155 7.018 -24.649 1.00 66.06 80 ILE A O 1
ATOM 593 N N . PRO A 1 81 ? 13.744 4.814 -24.517 1.00 69.94 81 PRO A N 1
ATOM 594 C CA . PRO A 1 81 ? 12.342 4.976 -24.857 1.00 69.94 81 PRO A CA 1
ATOM 595 C C . PRO A 1 81 ? 11.634 5.842 -23.812 1.00 69.94 81 PRO A C 1
ATOM 597 O O . PRO A 1 81 ? 11.598 5.485 -22.631 1.00 69.94 81 PRO A O 1
ATOM 600 N N . ASP A 1 82 ? 11.001 6.931 -24.249 1.00 73.62 82 ASP A N 1
ATOM 601 C CA . ASP A 1 82 ? 10.236 7.846 -23.386 1.00 73.62 82 ASP A CA 1
ATOM 602 C C . ASP A 1 82 ? 9.193 7.119 -22.526 1.00 73.62 82 ASP A C 1
ATOM 604 O O . ASP A 1 82 ? 8.891 7.534 -21.408 1.00 73.62 82 ASP A O 1
ATOM 608 N N . GLY A 1 83 ? 8.680 5.981 -23.006 1.00 68.81 83 GLY A N 1
ATOM 609 C CA . GLY A 1 83 ? 7.770 5.121 -22.251 1.00 68.81 83 GLY A CA 1
ATOM 610 C C . GLY A 1 83 ? 8.355 4.627 -20.924 1.00 68.81 83 GLY A C 1
ATOM 611 O O . GLY A 1 83 ? 7.635 4.554 -19.931 1.00 68.81 83 GLY A O 1
ATOM 612 N N . ILE A 1 84 ? 9.659 4.351 -20.859 1.00 70.12 84 ILE A N 1
ATOM 613 C CA . ILE A 1 84 ? 10.320 3.940 -19.613 1.00 70.12 84 ILE A CA 1
ATOM 614 C C . ILE A 1 84 ? 10.377 5.110 -18.620 1.00 70.12 84 ILE A C 1
ATOM 616 O O . ILE A 1 84 ? 10.102 4.932 -17.431 1.00 70.12 84 ILE A O 1
ATOM 620 N N . ILE A 1 85 ? 10.654 6.319 -19.108 1.00 73.94 85 ILE A N 1
ATOM 621 C CA . ILE A 1 85 ? 10.682 7.546 -18.298 1.00 73.94 85 ILE A CA 1
ATOM 622 C C . ILE A 1 85 ? 9.269 7.885 -17.792 1.00 73.94 85 ILE A C 1
ATOM 624 O O . ILE A 1 85 ? 9.082 8.239 -16.622 1.00 73.94 85 ILE A O 1
ATOM 628 N N . ALA A 1 86 ? 8.255 7.716 -18.642 1.00 77.69 86 ALA A N 1
ATOM 629 C CA . ALA A 1 86 ? 6.851 7.926 -18.304 1.00 77.69 86 ALA A CA 1
ATOM 630 C C . ALA A 1 86 ? 6.359 6.947 -17.224 1.00 77.69 86 ALA A C 1
ATOM 632 O O . ALA A 1 86 ? 5.697 7.355 -16.271 1.00 77.69 86 ALA A O 1
ATOM 633 N N . ILE A 1 87 ? 6.726 5.664 -17.315 1.00 76.75 87 ILE A N 1
ATOM 634 C CA . ILE A 1 87 ? 6.365 4.666 -16.297 1.00 76.75 87 ILE A CA 1
ATOM 635 C C . ILE A 1 87 ? 7.067 4.971 -14.965 1.00 76.75 87 ILE A C 1
ATOM 637 O O . ILE A 1 87 ? 6.430 4.916 -13.911 1.00 76.75 87 ILE A O 1
ATOM 641 N N . GLY A 1 88 ? 8.351 5.345 -14.995 1.00 76.12 88 GLY A N 1
ATOM 642 C CA . GLY A 1 88 ? 9.103 5.710 -13.790 1.00 76.12 88 GLY A CA 1
ATOM 643 C C . GLY A 1 88 ? 8.520 6.929 -13.067 1.00 76.12 88 GLY A C 1
ATOM 644 O O . GLY A 1 88 ? 8.332 6.904 -11.851 1.00 76.12 88 GLY A O 1
ATOM 645 N N . SER A 1 89 ? 8.165 7.977 -13.811 1.00 78.88 89 SER A N 1
ATOM 646 C CA . SER A 1 89 ? 7.536 9.184 -13.253 1.00 78.88 89 SER A CA 1
ATOM 647 C C . SER A 1 89 ? 6.116 8.927 -12.733 1.00 78.88 89 SER A C 1
ATOM 649 O O . SER A 1 89 ? 5.769 9.412 -11.654 1.00 78.88 89 SER A O 1
ATOM 651 N N . ALA A 1 90 ? 5.325 8.093 -13.416 1.00 79.12 90 ALA A N 1
ATOM 652 C CA . ALA A 1 90 ? 4.009 7.663 -12.938 1.00 79.12 90 ALA A CA 1
ATOM 653 C C . ALA A 1 90 ? 4.092 6.849 -11.633 1.00 79.12 90 ALA A C 1
ATOM 655 O O . ALA A 1 90 ? 3.297 7.068 -10.718 1.00 79.12 90 ALA A O 1
ATOM 656 N N . ALA A 1 91 ? 5.078 5.954 -11.507 1.00 79.88 91 ALA A N 1
ATOM 657 C CA . ALA A 1 91 ? 5.295 5.169 -10.290 1.00 79.88 91 ALA A CA 1
ATOM 658 C C . ALA A 1 91 ? 5.671 6.051 -9.083 1.00 79.88 91 ALA A C 1
ATOM 660 O O . ALA A 1 91 ? 5.146 5.852 -7.985 1.00 79.88 91 ALA A O 1
ATOM 661 N N . ILE A 1 92 ? 6.522 7.066 -9.285 1.00 78.00 92 ILE A N 1
ATOM 662 C CA . ILE A 1 92 ? 6.866 8.046 -8.241 1.00 78.00 92 ILE A CA 1
ATOM 663 C C . ILE A 1 92 ? 5.647 8.906 -7.868 1.00 78.00 92 ILE A C 1
ATOM 665 O O . ILE A 1 92 ? 5.408 9.140 -6.683 1.00 78.00 92 ILE A O 1
ATOM 669 N N . GLY A 1 93 ? 4.834 9.326 -8.844 1.00 78.50 93 GLY A N 1
ATOM 670 C CA . GLY A 1 93 ? 3.585 10.054 -8.595 1.00 78.50 93 GLY A CA 1
ATOM 671 C C . GLY A 1 93 ? 2.566 9.249 -7.779 1.00 78.50 93 GLY A C 1
ATOM 672 O O . GLY A 1 93 ? 1.963 9.779 -6.846 1.00 78.50 93 GLY A O 1
ATOM 673 N N . ALA A 1 94 ? 2.423 7.951 -8.064 1.00 80.00 94 ALA A N 1
ATOM 674 C CA . ALA A 1 94 ? 1.564 7.052 -7.294 1.00 80.00 94 ALA A CA 1
ATOM 675 C C . ALA A 1 94 ? 2.064 6.856 -5.849 1.00 80.00 94 ALA A C 1
ATOM 677 O O . ALA A 1 94 ? 1.257 6.848 -4.919 1.00 80.00 94 ALA A O 1
ATOM 678 N N . LEU A 1 95 ? 3.385 6.766 -5.639 1.00 70.31 95 LEU A N 1
ATOM 679 C CA . LEU A 1 95 ? 3.984 6.746 -4.298 1.00 70.31 95 LEU A CA 1
ATOM 680 C C . LEU A 1 95 ? 3.732 8.052 -3.541 1.00 70.31 95 LEU A C 1
ATOM 682 O O . LEU A 1 95 ? 3.314 8.011 -2.388 1.00 70.31 95 LEU A O 1
ATOM 686 N N . ALA A 1 96 ? 3.934 9.204 -4.182 1.00 75.81 96 ALA A N 1
ATOM 687 C CA . ALA A 1 96 ? 3.641 10.499 -3.573 1.00 75.81 96 ALA A CA 1
ATOM 688 C C . ALA A 1 96 ? 2.160 10.613 -3.172 1.00 75.81 96 ALA A C 1
ATOM 690 O O . ALA A 1 96 ? 1.859 11.114 -2.093 1.00 75.81 96 ALA A O 1
ATOM 691 N N . GLY A 1 97 ? 1.246 10.085 -3.995 1.00 73.75 97 GLY A N 1
ATOM 692 C CA . GLY A 1 97 ? -0.182 10.014 -3.683 1.00 73.75 97 GLY A CA 1
ATOM 693 C C . GLY A 1 97 ? -0.522 9.073 -2.521 1.00 73.75 97 GLY A C 1
ATOM 694 O O . GLY A 1 97 ? -1.402 9.390 -1.727 1.00 73.75 97 GLY A O 1
ATOM 695 N N . LEU A 1 98 ? 0.182 7.944 -2.382 1.00 69.81 98 LEU A N 1
ATOM 696 C CA . LEU A 1 98 ? -0.040 6.984 -1.292 1.00 69.81 98 LEU A CA 1
ATOM 697 C C . LEU A 1 98 ? 0.557 7.447 0.047 1.00 69.81 98 LEU A C 1
ATOM 699 O O . LEU A 1 98 ? 0.019 7.121 1.103 1.00 69.81 98 LEU A O 1
ATOM 703 N N . LEU A 1 99 ? 1.672 8.183 0.009 1.00 64.81 99 LEU A N 1
ATOM 704 C CA . LEU A 1 99 ? 2.326 8.760 1.189 1.00 64.81 99 LEU A CA 1
ATOM 705 C C . LEU A 1 99 ? 1.804 10.158 1.553 1.00 64.81 99 LEU A C 1
ATOM 707 O O . LEU A 1 99 ? 2.212 10.705 2.580 1.00 64.81 99 LEU A O 1
ATOM 711 N N . ALA A 1 100 ? 0.918 10.741 0.744 1.00 70.75 100 ALA A N 1
ATOM 712 C CA . ALA A 1 100 ? 0.289 12.008 1.075 1.00 70.75 100 ALA A CA 1
ATOM 713 C C . ALA A 1 100 ? -0.529 11.853 2.371 1.00 70.75 100 ALA A C 1
ATOM 715 O O . ALA A 1 100 ? -1.320 10.909 2.487 1.00 70.75 100 ALA A O 1
ATOM 716 N N . PRO A 1 101 ? -0.350 12.750 3.360 1.00 56.41 101 PRO A N 1
ATOM 717 C CA . PRO A 1 101 ? -1.135 12.701 4.581 1.00 56.41 101 PRO A CA 1
ATOM 718 C C . PRO A 1 101 ? -2.627 12.783 4.228 1.00 56.41 101 PRO A C 1
ATOM 720 O O . PRO A 1 101 ? -2.999 13.558 3.340 1.00 56.41 101 PRO A O 1
ATOM 723 N N . PRO A 1 102 ? -3.490 11.991 4.892 1.00 64.31 102 PRO A N 1
ATOM 724 C CA . PRO A 1 102 ? -4.922 12.074 4.658 1.00 64.31 102 PRO A CA 1
ATOM 725 C C . PRO A 1 102 ? -5.382 13.509 4.944 1.00 64.31 102 PRO A C 1
ATOM 727 O O . PRO A 1 102 ? -4.891 14.114 5.902 1.00 64.31 102 PRO A O 1
ATOM 730 N N . PRO A 1 103 ? -6.281 14.075 4.119 1.00 61.00 103 PRO A N 1
ATOM 731 C CA . PRO A 1 103 ? -6.736 15.442 4.307 1.00 61.00 103 PRO A CA 1
ATOM 732 C C . PRO A 1 103 ? -7.310 15.593 5.717 1.00 61.00 103 PRO A C 1
ATOM 734 O O . PRO A 1 103 ? -8.230 14.869 6.098 1.00 61.00 103 PRO A O 1
ATOM 737 N N . SER A 1 104 ? -6.734 16.511 6.492 1.00 53.00 104 SER A N 1
ATOM 738 C CA . SER A 1 104 ? -7.267 16.912 7.790 1.00 53.00 104 SER A CA 1
ATOM 739 C C . SER A 1 104 ? -8.599 17.619 7.548 1.00 53.00 104 SER A C 1
ATOM 741 O O . SER A 1 104 ? -8.610 18.764 7.094 1.00 53.00 104 SER A O 1
ATOM 743 N N . ALA A 1 105 ? -9.700 16.907 7.782 1.00 42.22 105 ALA A N 1
ATOM 744 C CA . ALA A 1 105 ? -11.047 17.462 7.849 1.00 42.22 105 ALA A CA 1
ATOM 745 C C . ALA A 1 105 ? -11.424 17.719 9.311 1.00 42.22 105 ALA A C 1
ATOM 747 O O . ALA A 1 105 ? -11.114 16.842 10.152 1.00 42.22 105 ALA A O 1
#

Secondary structure (DSSP, 8-state):
-HHHHHHHHHHHHHHHHHHHH--SHHHHHHHHHHHHHHHHHHS--HHHHHHHHHHHHHHHHHHHHHHHHHHHHSTT-PPPPHHHHHHHHHHHHHHHHHHSPPP--

Foldseek 3Di:
DVQLVVQLVVLVVVCVVVCVVDPDPVSNVVSSVVSNVRSVVVDDPVVVVVVVLVVVLVVLVVVLVVVVVVVVVPVPPDDDPVVSVVVNVVSVVVVCVVPPDDDDD